Protein AF-A0A8X6WGR0-F1 (afdb_monomer_lite)

Radius of gyration: 25.61 Å; chains: 1; bounding box: 51×38×71 Å

Foldseek 3Di:
DVVVVVVVLVVLVVVLVVLVVVLVVLVVVLVVLVVVLVVQVPDPPRDVVVSVVSVVVSVVSVVVNVVSVVVNVVSDPPVVVVVVVVVVVVVVVVVVVVVVVVVVVD

Sequence (106 aa):
MVLQARSQIYSNELTLSKLKRKCGTLRGVVTKQITKLESDTLIPDIAVEDLEESFQLLTERGEELKLIDSQIESLIEIDGMEAEFDIVEEYREKIMRTRFKVLKLI

Secondary structure (DSSP, 8-state):
-HHHHHHHHHHHHHHHHHHHHHHHHHHHHHHHHHHHHHHHTTSTT--HHHHHHHHHHHHHHHHHHHHHHHHHHHH---HHHHHHHHHHHHHHHHHHHHHHHHHTT-

Organism: Trichonephila clavipes (NCBI:txid2585209)

Structure (mmCIF, N/CA/C/O backbone):
data_AF-A0A8X6WGR0-F1
#
_entry.id   AF-A0A8X6WGR0-F1
#
loop_
_atom_site.group_PDB
_atom_site.id
_atom_site.type_symbol
_atom_site.label_atom_id
_atom_site.label_alt_id
_atom_site.label_comp_id
_atom_site.label_asym_id
_atom_site.label_entity_id
_atom_site.label_seq_id
_atom_site.pdbx_PDB_ins_code
_atom_site.Cartn_x
_atom_site.Cartn_y
_atom_site.Cartn_z
_atom_site.occupancy
_atom_site.B_iso_or_equiv
_atom_site.auth_seq_id
_atom_site.auth_comp_id
_atom_site.auth_asym_id
_atom_site.auth_atom_id
_atom_site.pdbx_PDB_model_num
ATOM 1 N N . MET A 1 1 ? -10.070 -11.737 29.283 1.00 56.53 1 MET A N 1
ATOM 2 C CA . MET A 1 1 ? -10.576 -11.238 27.983 1.00 56.53 1 MET A CA 1
ATOM 3 C C . MET A 1 1 ? -10.107 -9.813 27.672 1.00 56.53 1 MET A C 1
ATOM 5 O O . MET A 1 1 ? -9.455 -9.641 26.656 1.00 56.53 1 MET A O 1
ATOM 9 N N . VAL A 1 2 ? -10.306 -8.812 28.544 1.00 57.78 2 VAL A N 1
ATOM 10 C CA . VAL A 1 2 ? -9.925 -7.397 28.270 1.00 57.78 2 VAL A CA 1
ATOM 11 C C . VAL A 1 2 ? -8.420 -7.168 28.010 1.00 57.78 2 VAL A C 1
ATOM 13 O O . VAL A 1 2 ? -8.058 -6.413 27.11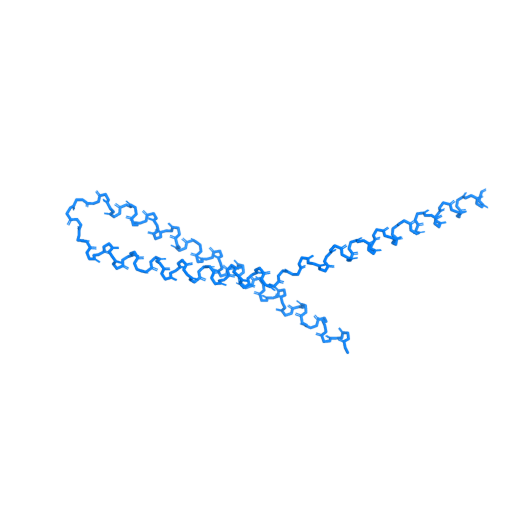2 1.00 57.78 2 VAL A O 1
ATOM 16 N N . LEU A 1 3 ? -7.522 -7.837 28.745 1.00 59.09 3 LEU A N 1
ATOM 17 C CA . LEU A 1 3 ? -6.066 -7.708 28.541 1.00 59.09 3 LEU A CA 1
ATOM 18 C C . LEU A 1 3 ? -5.596 -8.265 27.186 1.00 59.09 3 LEU A C 1
ATOM 20 O O . LEU A 1 3 ? -4.670 -7.733 26.583 1.00 59.09 3 LEU A O 1
ATOM 24 N N . GLN A 1 4 ? -6.263 -9.310 26.699 1.00 55.75 4 GLN A N 1
ATOM 25 C CA . GLN A 1 4 ? -5.929 -9.976 25.442 1.00 55.75 4 GLN A CA 1
ATOM 26 C C . GLN A 1 4 ? -6.336 -9.112 24.240 1.00 55.75 4 GLN A C 1
ATOM 28 O O . GLN A 1 4 ? -5.560 -8.974 23.301 1.00 55.75 4 GLN A O 1
ATOM 33 N N . ALA A 1 5 ? -7.484 -8.430 24.331 1.00 60.66 5 ALA A N 1
ATOM 34 C CA . ALA A 1 5 ? -7.920 -7.447 23.340 1.00 60.66 5 ALA A CA 1
ATOM 35 C C . ALA A 1 5 ? -6.966 -6.239 23.255 1.00 60.66 5 ALA A C 1
ATOM 37 O O . ALA A 1 5 ? -6.540 -5.868 22.167 1.00 60.66 5 ALA A O 1
ATOM 38 N N . ARG A 1 6 ? -6.536 -5.674 24.396 1.00 62.50 6 ARG A N 1
ATOM 39 C CA . ARG A 1 6 ? -5.557 -4.565 24.416 1.00 62.50 6 ARG A CA 1
ATOM 40 C C . ARG A 1 6 ? -4.197 -4.959 23.838 1.00 62.50 6 ARG A C 1
ATOM 42 O O . ARG A 1 6 ? -3.591 -4.177 23.113 1.00 62.50 6 ARG A O 1
ATOM 49 N N . SER A 1 7 ? -3.730 -6.172 24.138 1.00 67.12 7 SER A N 1
ATOM 50 C CA . SER A 1 7 ? -2.492 -6.706 23.563 1.00 67.12 7 SER A CA 1
ATOM 51 C C . SER A 1 7 ? -2.594 -6.879 22.044 1.00 67.12 7 SER A C 1
ATOM 53 O O . SER A 1 7 ? -1.625 -6.613 21.336 1.00 67.12 7 SER A O 1
ATOM 55 N N . GLN A 1 8 ? -3.758 -7.303 21.541 1.00 70.88 8 GLN A N 1
ATOM 56 C CA . GLN A 1 8 ? -3.999 -7.467 20.108 1.00 70.88 8 GLN A CA 1
ATOM 57 C C . GLN A 1 8 ? -4.045 -6.120 19.375 1.00 70.88 8 GLN A C 1
ATOM 59 O O . GLN A 1 8 ? -3.416 -5.988 18.331 1.00 70.88 8 GLN A O 1
ATOM 64 N N . ILE A 1 9 ? -4.711 -5.109 19.944 1.00 73.81 9 ILE A N 1
ATOM 65 C CA . ILE A 1 9 ? -4.773 -3.749 19.377 1.00 73.81 9 ILE A CA 1
ATOM 66 C C . ILE A 1 9 ? -3.365 -3.163 19.229 1.00 73.81 9 ILE A C 1
ATOM 68 O O . ILE A 1 9 ? -2.976 -2.758 18.137 1.00 73.81 9 ILE A O 1
ATOM 72 N N . TYR A 1 10 ? -2.554 -3.215 20.290 1.00 75.06 10 TYR A N 1
ATOM 73 C CA . TYR A 1 10 ? -1.174 -2.721 20.242 1.00 75.06 10 TYR A CA 1
ATOM 74 C C . TYR A 1 10 ? -0.317 -3.473 19.208 1.00 75.06 10 TYR A C 1
ATOM 76 O O . TYR A 1 10 ? 0.489 -2.882 18.485 1.00 75.06 10 TYR A O 1
ATOM 84 N N . SER A 1 11 ? -0.514 -4.790 19.097 1.00 77.12 11 SER A N 1
ATOM 85 C CA . SER A 1 11 ? 0.145 -5.612 18.079 1.00 77.12 11 SER A CA 1
ATOM 86 C C . SER A 1 11 ? -0.267 -5.214 16.654 1.00 77.12 11 SER A C 1
ATOM 88 O O . SER A 1 11 ? 0.584 -5.157 15.758 1.00 77.12 11 SER A O 1
ATOM 90 N N . ASN A 1 12 ? -1.546 -4.904 16.437 1.00 81.25 12 ASN A N 1
ATOM 91 C CA . ASN A 1 12 ? -2.074 -4.472 15.145 1.00 81.25 12 ASN A CA 1
ATOM 92 C C . ASN A 1 12 ? -1.553 -3.080 14.766 1.00 81.25 12 ASN A C 1
ATOM 94 O O . ASN A 1 12 ? -1.089 -2.902 13.643 1.00 81.25 12 ASN A O 1
ATOM 98 N N . GLU A 1 13 ? -1.518 -2.124 15.698 1.00 82.25 13 GLU A N 1
ATOM 99 C CA . GLU A 1 13 ? -0.947 -0.786 15.473 1.00 82.25 13 GLU A CA 1
ATOM 100 C C . GLU A 1 13 ? 0.540 -0.849 15.097 1.00 82.25 13 GLU A C 1
ATOM 102 O O . GLU A 1 13 ? 0.989 -0.209 14.136 1.00 82.25 13 GLU A O 1
ATOM 107 N N . LEU A 1 14 ? 1.315 -1.669 15.814 1.00 84.38 14 LEU A N 1
ATOM 108 C CA . LEU A 1 14 ? 2.728 -1.874 15.510 1.00 84.38 14 LEU A CA 1
ATOM 109 C C . LEU A 1 14 ? 2.907 -2.501 14.121 1.00 84.38 14 LEU A C 1
ATOM 111 O O . LEU A 1 14 ? 3.762 -2.056 13.351 1.00 84.38 14 LEU A O 1
ATOM 115 N N . THR A 1 15 ? 2.097 -3.503 13.783 1.00 88.00 15 THR A N 1
ATOM 116 C CA . THR A 1 15 ? 2.121 -4.165 12.470 1.00 88.00 15 THR A CA 1
ATOM 117 C C . THR A 1 15 ? 1.742 -3.197 11.350 1.00 88.00 15 THR A C 1
ATOM 119 O O . THR A 1 15 ? 2.480 -3.078 10.370 1.00 88.00 15 THR A O 1
ATOM 122 N N . LEU A 1 16 ? 0.677 -2.416 11.531 1.00 88.88 16 LEU A N 1
ATOM 123 C CA . LEU A 1 16 ? 0.223 -1.392 10.593 1.00 88.88 16 LEU A CA 1
ATOM 124 C C . LEU A 1 16 ? 1.304 -0.333 10.345 1.00 88.88 16 LEU A C 1
ATOM 126 O O . LEU A 1 16 ? 1.565 0.038 9.201 1.00 88.88 16 LEU A O 1
ATOM 130 N N . SER A 1 17 ? 1.988 0.125 11.399 1.00 90.19 17 SER A N 1
ATOM 131 C CA . SER A 1 17 ? 3.077 1.103 11.267 1.00 90.19 17 SER A CA 1
ATOM 132 C C . SER A 1 17 ? 4.252 0.566 10.437 1.00 90.19 17 SER A C 1
ATOM 134 O O . SER A 1 17 ? 4.815 1.288 9.607 1.00 90.19 17 SER A O 1
ATOM 136 N N . LYS A 1 18 ? 4.599 -0.718 10.610 1.00 93.12 18 LYS A N 1
ATOM 137 C CA . LYS A 1 18 ? 5.654 -1.394 9.843 1.00 93.12 18 LYS A CA 1
ATOM 138 C C . LYS A 1 18 ? 5.250 -1.565 8.382 1.00 93.12 18 LYS A C 1
ATOM 140 O O . LYS A 1 18 ? 6.046 -1.244 7.501 1.00 93.12 18 LYS A O 1
ATOM 145 N N . LEU A 1 19 ? 4.019 -2.008 8.129 1.00 92.31 19 LEU A N 1
ATOM 146 C CA . LEU A 1 19 ? 3.487 -2.175 6.777 1.00 92.31 19 LEU A CA 1
ATOM 147 C C . LEU A 1 19 ? 3.422 -0.843 6.028 1.00 92.31 19 LEU A C 1
ATOM 149 O O . LEU A 1 19 ? 3.898 -0.772 4.900 1.00 92.31 19 LEU A O 1
ATOM 153 N N . LYS A 1 20 ? 2.958 0.241 6.666 1.00 91.81 20 LYS A N 1
ATOM 154 C CA . LYS A 1 20 ? 2.949 1.589 6.066 1.00 91.81 20 LYS A CA 1
ATOM 155 C C . LYS A 1 20 ? 4.349 2.063 5.672 1.00 91.81 20 LYS A C 1
ATOM 157 O O . LYS A 1 20 ? 4.526 2.601 4.581 1.00 91.81 20 LYS A O 1
ATOM 162 N N . ARG A 1 21 ? 5.359 1.834 6.523 1.00 94.62 21 ARG A N 1
ATOM 163 C CA . ARG A 1 21 ? 6.761 2.144 6.185 1.00 94.62 21 ARG A CA 1
ATOM 164 C C . ARG A 1 21 ? 7.249 1.310 5.002 1.00 94.62 21 ARG A C 1
ATOM 166 O O . ARG A 1 21 ? 7.804 1.878 4.066 1.00 94.62 21 ARG A O 1
ATOM 173 N N . LYS A 1 22 ? 7.001 -0.007 5.019 1.00 93.81 22 LYS A N 1
ATOM 174 C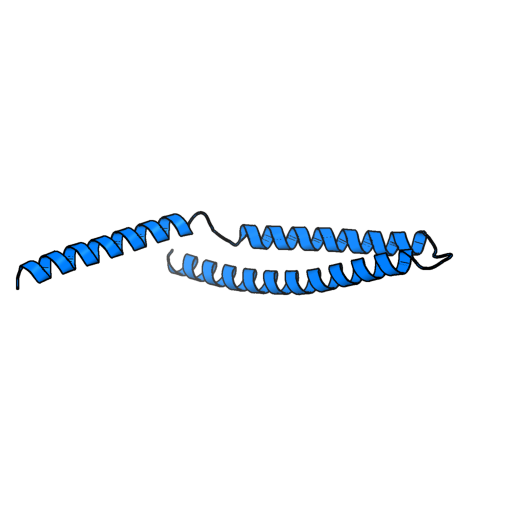 CA . LYS A 1 22 ? 7.375 -0.914 3.923 1.00 93.81 22 LYS A CA 1
ATOM 175 C C . LYS A 1 22 ? 6.716 -0.495 2.602 1.00 93.81 22 LYS A C 1
ATOM 177 O O . LYS A 1 22 ? 7.411 -0.386 1.599 1.00 93.81 22 LYS A O 1
ATOM 182 N N . CYS A 1 23 ? 5.417 -0.192 2.627 1.00 94.12 23 CYS A N 1
ATOM 183 C CA . CYS A 1 23 ? 4.654 0.322 1.489 1.00 94.12 23 CYS A CA 1
ATOM 184 C C . CYS A 1 23 ? 5.278 1.611 0.934 1.00 94.12 23 CYS A C 1
ATOM 186 O O . CYS A 1 23 ? 5.555 1.696 -0.258 1.00 94.12 23 CYS A O 1
ATOM 188 N N . GLY A 1 24 ? 5.590 2.585 1.797 1.00 94.31 24 GLY A N 1
ATOM 189 C CA . GLY A 1 24 ? 6.238 3.833 1.381 1.00 94.31 24 GLY A CA 1
ATOM 190 C C . GLY A 1 24 ? 7.594 3.612 0.703 1.00 94.31 24 GLY A C 1
ATOM 191 O O . GLY A 1 24 ? 7.862 4.196 -0.348 1.00 94.31 24 GLY A O 1
ATOM 192 N N . THR A 1 25 ? 8.437 2.735 1.258 1.00 95.06 25 THR A N 1
ATOM 193 C CA . THR A 1 25 ? 9.720 2.369 0.639 1.00 95.06 25 THR A CA 1
ATOM 194 C C . THR A 1 25 ? 9.520 1.689 -0.714 1.00 95.06 25 THR A C 1
ATOM 196 O O . THR A 1 25 ? 10.173 2.071 -1.684 1.00 95.06 25 THR A O 1
ATOM 199 N N . LEU A 1 26 ? 8.609 0.717 -0.795 1.00 94.06 26 LEU A N 1
ATOM 200 C CA . LEU A 1 26 ? 8.352 -0.037 -2.020 1.00 94.06 26 LEU A CA 1
ATOM 201 C C . LEU A 1 26 ? 7.762 0.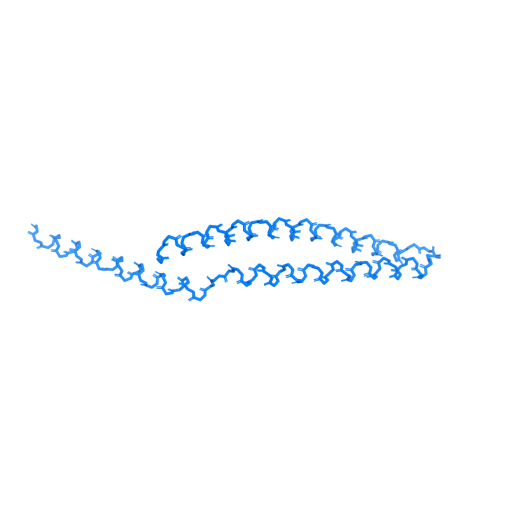848 -3.124 1.00 94.06 26 LEU A C 1
ATOM 203 O O . LEU A 1 26 ? 8.234 0.776 -4.254 1.00 94.06 26 LEU A O 1
ATOM 207 N N . ARG A 1 27 ? 6.830 1.757 -2.797 1.00 95.25 27 ARG A N 1
ATOM 208 C CA . ARG A 1 27 ? 6.333 2.781 -3.735 1.00 95.25 27 ARG A CA 1
ATOM 209 C C . ARG A 1 27 ? 7.473 3.605 -4.313 1.00 95.25 27 ARG A C 1
ATOM 211 O O . ARG A 1 27 ? 7.548 3.766 -5.523 1.00 95.25 27 ARG A O 1
ATOM 218 N N . GLY A 1 28 ? 8.400 4.064 -3.472 1.00 95.00 28 GLY A N 1
ATOM 219 C CA . GLY A 1 28 ? 9.569 4.814 -3.937 1.00 95.00 28 GLY A CA 1
ATOM 220 C C . GLY A 1 28 ? 10.467 4.018 -4.893 1.00 95.00 28 GLY A C 1
ATOM 221 O O . GLY A 1 28 ? 11.023 4.596 -5.826 1.00 95.00 28 GLY A O 1
ATOM 222 N N . VAL A 1 29 ? 10.608 2.706 -4.685 1.00 92.88 29 VAL A N 1
ATOM 223 C CA . VAL A 1 29 ? 11.349 1.815 -5.595 1.00 92.88 29 VAL A CA 1
ATOM 224 C C . VAL A 1 29 ? 10.602 1.643 -6.917 1.00 92.88 29 VAL A C 1
ATOM 226 O O . VAL A 1 29 ? 11.196 1.872 -7.967 1.00 92.88 29 VAL A O 1
ATOM 229 N N . VAL A 1 30 ? 9.306 1.324 -6.863 1.00 94.62 30 VAL A N 1
ATOM 230 C CA . VAL A 1 30 ? 8.442 1.146 -8.041 1.00 94.62 30 VAL A CA 1
ATOM 231 C C . VAL A 1 30 ? 8.424 2.410 -8.899 1.00 94.62 30 VAL A C 1
ATOM 233 O O . VAL A 1 30 ? 8.664 2.333 -10.098 1.00 94.62 30 VAL A O 1
ATOM 236 N N . THR A 1 31 ? 8.243 3.593 -8.302 1.00 95.31 31 THR A N 1
ATOM 237 C CA . THR A 1 31 ? 8.268 4.867 -9.039 1.00 95.31 31 THR A CA 1
ATOM 238 C C . THR A 1 31 ? 9.599 5.082 -9.756 1.00 95.31 31 THR A C 1
ATOM 240 O O . THR A 1 31 ? 9.607 5.446 -10.927 1.00 95.31 31 THR A O 1
ATOM 243 N N . LYS A 1 32 ? 10.732 4.815 -9.092 1.00 93.94 32 LYS A N 1
ATOM 244 C CA . LYS A 1 32 ? 12.054 4.934 -9.728 1.00 93.94 32 LYS A CA 1
ATOM 245 C C . LYS A 1 32 ? 12.228 3.954 -10.886 1.00 93.94 32 LYS A C 1
ATOM 247 O O . LYS A 1 32 ? 12.826 4.323 -11.890 1.00 93.94 32 LYS A O 1
ATOM 252 N N . GLN A 1 33 ? 11.735 2.726 -10.739 1.00 93.25 33 GLN A N 1
ATOM 253 C CA . GLN A 1 33 ? 11.791 1.714 -11.793 1.00 93.25 33 GLN A CA 1
ATOM 254 C C . GLN A 1 33 ? 10.932 2.107 -12.995 1.00 93.25 33 GLN A C 1
ATOM 256 O O . GLN A 1 33 ? 11.421 2.007 -14.112 1.00 93.25 33 GLN A O 1
ATOM 261 N N . ILE A 1 34 ? 9.722 2.633 -12.771 1.00 95.12 34 ILE A N 1
ATOM 262 C CA . ILE A 1 34 ? 8.860 3.166 -13.838 1.00 95.12 34 ILE A CA 1
ATOM 263 C C . ILE A 1 34 ? 9.586 4.275 -14.596 1.00 95.12 34 ILE A C 1
ATOM 265 O O . ILE A 1 34 ? 9.770 4.160 -15.800 1.00 95.12 34 ILE A O 1
ATOM 269 N N . THR A 1 35 ? 10.083 5.299 -13.895 1.00 94.62 35 THR A N 1
ATOM 270 C CA . THR A 1 35 ? 10.787 6.420 -14.540 1.00 94.62 35 THR A CA 1
ATOM 271 C C . THR A 1 35 ? 12.029 5.965 -15.304 1.00 94.62 35 THR A C 1
ATOM 273 O O . THR A 1 35 ? 12.343 6.503 -16.367 1.00 94.62 35 THR A O 1
ATOM 276 N N . LYS A 1 36 ? 12.751 4.969 -14.775 1.00 92.00 36 LYS A N 1
ATOM 277 C CA . LYS A 1 36 ? 13.891 4.381 -15.477 1.00 92.00 36 LYS A CA 1
ATOM 278 C C . LYS A 1 36 ? 13.436 3.677 -16.755 1.00 92.00 36 LYS A C 1
ATOM 280 O O . LYS A 1 36 ? 13.987 3.969 -17.803 1.00 92.00 36 LYS A O 1
ATOM 285 N N . LEU A 1 37 ? 12.419 2.823 -16.681 1.00 93.19 37 LEU A N 1
ATOM 286 C CA . LEU A 1 37 ? 11.909 2.065 -17.824 1.00 93.19 37 LEU A CA 1
ATOM 287 C C . LEU A 1 37 ? 11.353 3.002 -18.909 1.00 93.19 37 LEU A C 1
ATOM 289 O O . LEU A 1 37 ? 11.672 2.841 -20.081 1.00 93.19 37 LEU A O 1
ATOM 293 N N . GLU A 1 38 ? 10.631 4.056 -18.519 1.00 93.69 38 GLU A N 1
ATOM 294 C CA . GLU A 1 38 ? 10.204 5.135 -19.422 1.00 93.69 38 GLU A CA 1
ATOM 295 C C . GLU A 1 38 ? 11.398 5.807 -20.117 1.00 93.69 38 GLU A C 1
ATOM 297 O O . GLU A 1 38 ? 11.346 6.069 -21.315 1.00 93.69 38 GLU A O 1
ATOM 302 N N . SER A 1 39 ? 12.497 6.047 -19.398 1.00 93.69 39 SER A N 1
ATOM 303 C CA . SER A 1 39 ? 13.714 6.628 -19.980 1.00 93.69 39 SER A CA 1
ATOM 304 C C . SER A 1 39 ? 14.436 5.648 -20.908 1.00 93.69 39 SER A C 1
ATOM 306 O O . SER A 1 39 ? 14.874 6.039 -21.987 1.00 93.69 39 SER A O 1
ATOM 308 N N . ASP A 1 40 ? 14.530 4.379 -20.508 1.00 92.12 40 ASP A N 1
ATOM 309 C CA . ASP A 1 40 ? 15.191 3.311 -21.259 1.00 92.12 40 ASP A CA 1
ATOM 310 C C . ASP A 1 40 ? 14.484 3.083 -22.608 1.00 92.12 40 ASP A C 1
ATOM 312 O O . ASP A 1 40 ? 15.147 2.909 -23.627 1.00 92.12 40 ASP A O 1
ATOM 316 N N . THR A 1 41 ? 13.150 3.212 -22.666 1.00 91.69 41 THR A N 1
ATOM 317 C CA . THR A 1 41 ? 12.383 3.108 -23.929 1.00 91.69 41 THR A CA 1
ATOM 318 C C . THR A 1 41 ? 12.686 4.206 -24.954 1.00 91.69 41 THR A C 1
ATOM 320 O O . THR A 1 41 ? 12.328 4.070 -26.123 1.00 91.69 41 THR A O 1
ATOM 323 N N . LEU A 1 42 ? 13.348 5.292 -24.544 1.00 93.69 42 LEU A N 1
ATOM 324 C CA . LEU A 1 42 ? 13.775 6.372 -25.438 1.00 93.69 42 LEU A CA 1
ATOM 325 C C . LEU A 1 42 ? 15.189 6.153 -25.997 1.00 93.69 42 LEU A C 1
ATOM 327 O O . LEU A 1 42 ? 15.619 6.919 -26.862 1.00 93.69 42 LEU A O 1
ATOM 331 N N . ILE A 1 43 ? 15.925 5.150 -25.504 1.00 93.81 43 ILE A N 1
ATOM 332 C CA . ILE A 1 43 ? 17.288 4.846 -25.946 1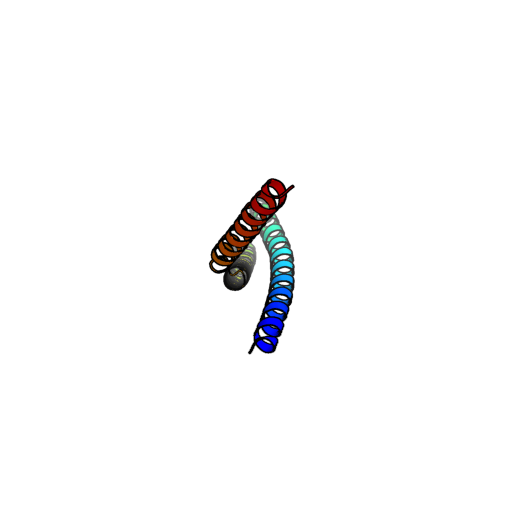.00 93.81 43 ILE A CA 1
ATOM 333 C C . ILE A 1 43 ? 17.224 4.150 -27.317 1.00 93.81 43 ILE A C 1
ATOM 335 O O . ILE A 1 43 ? 16.599 3.095 -27.438 1.00 93.81 43 ILE A O 1
ATOM 339 N N . PRO A 1 44 ? 17.873 4.702 -28.360 1.00 92.25 44 PRO A N 1
ATOM 340 C CA . PRO A 1 44 ? 17.961 4.038 -29.656 1.00 92.25 44 PRO A CA 1
ATOM 341 C C . PRO A 1 44 ? 18.681 2.691 -29.544 1.00 92.25 44 PRO A C 1
ATOM 343 O O . PRO A 1 44 ? 19.659 2.575 -28.808 1.00 92.25 44 PRO A O 1
ATOM 346 N N . ASP A 1 45 ? 18.216 1.702 -30.306 1.00 93.06 45 ASP A N 1
ATOM 347 C CA . ASP A 1 45 ? 18.817 0.363 -30.401 1.00 93.06 45 ASP A CA 1
ATOM 348 C C . ASP A 1 45 ? 18.901 -0.415 -29.070 1.00 93.06 45 ASP A C 1
ATOM 350 O O . ASP A 1 45 ? 19.690 -1.354 -28.948 1.00 93.06 45 ASP A O 1
ATOM 354 N N . ILE A 1 46 ? 18.086 -0.057 -28.068 1.00 91.69 46 ILE A N 1
ATOM 355 C CA . ILE A 1 46 ? 17.978 -0.833 -26.828 1.00 91.69 46 ILE A CA 1
ATOM 356 C C . ILE A 1 46 ? 17.469 -2.253 -27.112 1.00 91.69 46 ILE A C 1
ATOM 358 O O . ILE A 1 46 ? 16.551 -2.454 -27.913 1.00 91.69 46 ILE A O 1
ATOM 362 N N . ALA A 1 47 ? 18.067 -3.244 -26.448 1.00 92.00 47 ALA A N 1
ATOM 363 C CA . ALA A 1 47 ? 17.632 -4.628 -26.557 1.00 92.00 47 ALA A CA 1
ATOM 364 C C . ALA A 1 47 ? 16.261 -4.803 -25.890 1.00 92.00 47 ALA A C 1
ATOM 366 O O . ALA A 1 47 ? 16.030 -4.355 -24.765 1.00 92.00 47 ALA A O 1
ATOM 367 N N . VAL A 1 48 ? 15.343 -5.473 -26.585 1.00 90.62 48 VAL A N 1
ATOM 368 C CA . VAL A 1 48 ? 13.991 -5.736 -26.069 1.00 90.62 48 VAL A CA 1
ATOM 369 C C . VAL A 1 48 ? 14.059 -6.638 -24.838 1.00 90.62 48 VAL A C 1
ATOM 371 O O . VAL A 1 48 ? 13.280 -6.467 -23.906 1.00 90.62 48 VAL A O 1
ATOM 374 N N . GLU A 1 49 ? 15.029 -7.550 -24.799 1.00 91.19 49 GLU A N 1
ATOM 375 C CA . GLU A 1 49 ? 15.272 -8.460 -23.682 1.00 91.19 49 GLU A CA 1
ATOM 376 C C . GLU A 1 49 ? 15.607 -7.706 -22.383 1.00 91.19 49 GLU A C 1
ATOM 378 O O . GLU A 1 49 ? 15.094 -8.063 -21.322 1.00 91.19 49 GLU A O 1
ATOM 383 N N . ASP A 1 50 ? 16.393 -6.626 -22.473 1.00 86.56 50 ASP A N 1
ATOM 384 C CA . ASP A 1 50 ? 16.755 -5.789 -21.320 1.00 86.56 50 ASP A CA 1
ATOM 385 C C . ASP A 1 50 ? 15.530 -5.034 -20.768 1.00 86.56 50 ASP A C 1
ATOM 387 O O . ASP A 1 50 ? 15.376 -4.857 -19.553 1.00 86.56 50 ASP A O 1
ATOM 391 N N . LEU A 1 51 ? 14.626 -4.603 -21.656 1.00 90.94 51 LEU A N 1
ATOM 392 C CA . LEU A 1 51 ? 13.360 -3.975 -21.272 1.00 90.94 51 LEU A CA 1
ATOM 393 C C . LEU A 1 51 ? 12.396 -4.982 -20.637 1.00 90.94 51 LEU A C 1
ATOM 395 O O . LEU A 1 51 ? 11.751 -4.651 -19.641 1.00 90.94 51 LEU A O 1
ATOM 399 N N . GLU A 1 52 ? 12.323 -6.203 -21.170 1.00 92.00 52 GLU A N 1
ATOM 400 C CA . GLU A 1 52 ? 11.441 -7.260 -20.668 1.00 92.00 52 GLU A CA 1
ATOM 401 C C . GLU A 1 52 ? 11.851 -7.720 -19.262 1.00 92.00 52 GLU A C 1
ATOM 403 O O . GLU A 1 52 ? 10.999 -7.848 -18.383 1.00 92.00 52 GLU A O 1
ATOM 408 N N . GLU A 1 53 ? 13.154 -7.887 -18.994 1.00 90.19 53 GLU A N 1
ATOM 409 C CA . GLU A 1 53 ? 13.647 -8.214 -17.647 1.00 90.19 53 GLU A CA 1
ATOM 410 C C . GLU A 1 53 ? 13.288 -7.107 -16.639 1.00 90.19 53 GLU A C 1
ATOM 412 O O . GLU A 1 53 ? 12.794 -7.373 -15.5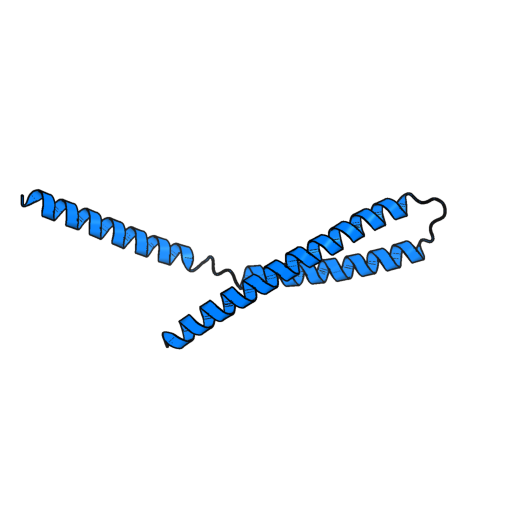36 1.00 90.19 53 GLU A O 1
ATOM 417 N N . SER A 1 54 ? 13.475 -5.844 -17.036 1.00 89.56 54 SER A N 1
ATOM 418 C CA . SER A 1 54 ? 13.118 -4.680 -16.218 1.00 89.56 54 SER A CA 1
ATOM 419 C C . SER A 1 54 ? 11.605 -4.605 -15.958 1.00 89.56 54 SER A C 1
ATOM 421 O O . SER A 1 54 ? 11.171 -4.303 -14.839 1.00 89.56 54 SER A O 1
ATOM 423 N N . PHE A 1 55 ? 10.791 -4.937 -16.964 1.00 92.69 55 PHE A N 1
ATOM 424 C CA . PHE A 1 55 ? 9.332 -4.950 -16.874 1.00 92.69 55 PHE A CA 1
ATOM 425 C C . PHE A 1 55 ? 8.806 -6.094 -15.997 1.00 92.69 55 PHE A C 1
ATOM 427 O O . PHE A 1 55 ? 7.905 -5.888 -15.175 1.00 92.69 55 PHE A O 1
ATOM 434 N N . GLN A 1 56 ? 9.402 -7.282 -16.101 1.00 93.62 56 GLN A N 1
ATOM 435 C CA . GLN A 1 56 ? 9.091 -8.423 -15.244 1.00 93.62 56 GLN A CA 1
ATOM 436 C C . GLN A 1 56 ? 9.368 -8.087 -13.773 1.00 93.62 56 GLN A C 1
ATOM 438 O O . GLN A 1 56 ? 8.503 -8.276 -12.912 1.00 93.62 56 GLN A O 1
ATOM 443 N N . LEU A 1 57 ? 10.530 -7.491 -13.484 1.00 91.06 57 LEU A N 1
ATOM 444 C CA . LEU A 1 57 ? 10.869 -7.051 -12.131 1.00 91.06 57 LEU A CA 1
ATOM 445 C C . LEU A 1 57 ? 9.890 -5.987 -11.610 1.00 91.06 57 LEU A C 1
ATOM 447 O O . LEU A 1 57 ? 9.495 -6.026 -10.443 1.00 91.06 57 LEU A O 1
ATOM 451 N N . LEU A 1 58 ? 9.487 -5.034 -12.456 1.00 94.00 58 LEU A N 1
ATOM 452 C CA . LEU A 1 58 ? 8.490 -4.025 -12.096 1.00 94.00 58 LEU A CA 1
ATOM 453 C C . LEU A 1 58 ? 7.135 -4.667 -11.757 1.00 94.00 58 LEU A C 1
ATOM 455 O O . LEU A 1 58 ? 6.501 -4.280 -10.774 1.00 94.00 58 LEU A O 1
ATOM 459 N N . THR A 1 59 ? 6.722 -5.670 -12.530 1.00 94.12 59 THR A N 1
ATOM 460 C CA . THR A 1 59 ? 5.471 -6.409 -12.316 1.00 94.12 59 THR A CA 1
ATOM 461 C C . THR A 1 59 ? 5.471 -7.126 -10.966 1.00 94.12 59 THR A C 1
ATOM 463 O O . THR A 1 59 ? 4.533 -6.974 -10.183 1.00 94.12 59 THR A O 1
ATOM 466 N N . GLU A 1 60 ? 6.556 -7.827 -10.629 1.00 94.44 60 GLU A N 1
ATOM 467 C CA . GLU A 1 60 ? 6.711 -8.501 -9.331 1.00 94.44 60 GLU A CA 1
ATOM 468 C C . GLU A 1 60 ? 6.639 -7.519 -8.153 1.00 94.44 60 GLU A C 1
ATOM 470 O O . GLU A 1 60 ? 5.992 -7.784 -7.136 1.00 94.44 60 GLU A O 1
ATOM 475 N N . ARG A 1 61 ? 7.269 -6.347 -8.296 1.00 90.94 61 ARG A N 1
ATOM 476 C CA . ARG A 1 61 ? 7.220 -5.281 -7.284 1.00 90.94 61 ARG A CA 1
ATOM 477 C C . ARG A 1 61 ? 5.834 -4.655 -7.163 1.00 90.94 61 ARG A C 1
ATOM 479 O O . ARG A 1 61 ? 5.437 -4.287 -6.056 1.00 90.94 61 ARG A O 1
ATOM 486 N N . GLY A 1 62 ? 5.100 -4.555 -8.269 1.00 93.31 62 GLY A N 1
ATOM 487 C CA . GLY A 1 62 ? 3.704 -4.123 -8.291 1.00 93.31 62 GLY A CA 1
ATOM 488 C C . GLY A 1 62 ? 2.788 -5.073 -7.516 1.00 93.31 62 GLY A C 1
ATOM 489 O O . GLY A 1 62 ? 2.000 -4.622 -6.684 1.00 93.31 62 GLY A O 1
ATOM 490 N N . GLU A 1 63 ? 2.941 -6.383 -7.710 1.00 95.62 63 GLU A N 1
ATOM 491 C CA . GLU A 1 63 ? 2.188 -7.394 -6.955 1.00 95.62 63 GLU A CA 1
ATOM 492 C C . GLU A 1 63 ? 2.559 -7.399 -5.461 1.00 95.62 63 GLU A C 1
ATOM 494 O O . GLU A 1 63 ? 1.675 -7.470 -4.602 1.00 95.62 63 GLU A O 1
ATOM 499 N N . GLU A 1 64 ? 3.845 -7.230 -5.116 1.00 94.69 64 GLU A N 1
ATOM 500 C CA . GLU A 1 64 ? 4.266 -7.061 -3.714 1.00 94.69 64 GLU A CA 1
ATOM 501 C C . GLU A 1 64 ? 3.591 -5.836 -3.071 1.00 94.69 64 GLU A C 1
ATOM 503 O O . GLU A 1 64 ? 3.151 -5.894 -1.918 1.00 94.69 64 GLU A O 1
ATOM 508 N N . LEU A 1 65 ? 3.479 -4.730 -3.813 1.00 94.19 65 LEU A N 1
ATOM 509 C CA . LEU A 1 65 ? 2.844 -3.508 -3.326 1.00 94.19 65 LEU A CA 1
ATOM 510 C C . LEU A 1 65 ? 1.347 -3.706 -3.084 1.00 94.19 65 LEU A C 1
ATOM 512 O O . LEU A 1 65 ? 0.852 -3.338 -2.019 1.00 94.19 65 LEU A O 1
ATOM 516 N N . LYS A 1 66 ? 0.655 -4.346 -4.029 1.00 92.88 66 LYS A N 1
ATOM 517 C CA . LYS A 1 66 ? -0.767 -4.684 -3.911 1.00 92.88 66 LYS A CA 1
ATOM 518 C C . LYS A 1 66 ? -1.044 -5.556 -2.687 1.00 92.88 66 LYS A C 1
ATOM 520 O O . LYS A 1 66 ? -1.981 -5.284 -1.942 1.00 92.88 66 LYS A O 1
ATOM 525 N N . LEU A 1 67 ? -0.198 -6.556 -2.435 1.00 95.00 67 LEU A N 1
ATOM 526 C CA . LEU A 1 67 ? -0.315 -7.411 -1.254 1.00 95.00 67 LEU A CA 1
ATOM 527 C C . LEU A 1 67 ? -0.188 -6.609 0.049 1.00 95.00 67 LEU A C 1
ATOM 529 O O . LEU A 1 67 ? -0.970 -6.815 0.977 1.00 95.00 67 LEU A O 1
ATOM 533 N N . ILE A 1 68 ? 0.789 -5.700 0.130 1.00 92.62 68 ILE A N 1
ATOM 534 C CA . ILE A 1 68 ? 0.980 -4.855 1.318 1.00 92.62 68 ILE A CA 1
ATOM 535 C C . ILE A 1 68 ? -0.214 -3.916 1.512 1.00 92.62 68 ILE A C 1
ATOM 537 O O . ILE A 1 68 ? -0.657 -3.739 2.647 1.00 92.62 68 ILE A O 1
ATOM 541 N N . ASP A 1 69 ? -0.741 -3.332 0.436 1.00 89.31 69 ASP A N 1
ATOM 542 C CA . ASP A 1 69 ? -1.905 -2.448 0.510 1.00 89.31 69 ASP A CA 1
ATOM 543 C C . ASP A 1 69 ? -3.145 -3.207 1.023 1.00 89.31 69 ASP A C 1
ATOM 545 O O . ASP A 1 69 ? -3.772 -2.754 1.980 1.00 89.31 69 ASP A O 1
ATOM 549 N N . SER A 1 70 ? -3.411 -4.427 0.540 1.00 90.19 70 SER A N 1
ATOM 550 C CA . SER A 1 70 ? -4.492 -5.271 1.081 1.00 90.19 70 SER A CA 1
ATOM 551 C C . SER A 1 70 ? -4.280 -5.669 2.550 1.00 90.19 70 SER A C 1
ATOM 553 O O . SER A 1 70 ? -5.233 -5.727 3.327 1.00 90.19 70 SER A O 1
ATOM 555 N N . GLN A 1 71 ? -3.035 -5.920 2.973 1.00 90.56 71 GLN A N 1
ATOM 556 C CA . GLN A 1 71 ? -2.725 -6.184 4.385 1.00 90.56 71 GLN A CA 1
ATOM 557 C C . GLN A 1 71 ? -2.999 -4.959 5.265 1.00 90.56 71 GLN A C 1
ATOM 559 O O . GLN A 1 71 ? -3.518 -5.105 6.370 1.00 90.56 71 GLN A O 1
ATOM 564 N N . ILE A 1 72 ? -2.673 -3.757 4.783 1.00 89.56 72 ILE A N 1
ATOM 565 C CA . ILE A 1 72 ? -2.975 -2.500 5.476 1.00 89.56 72 ILE A CA 1
ATOM 566 C C . ILE A 1 72 ? -4.488 -2.324 5.612 1.00 89.56 72 ILE A C 1
ATOM 568 O O . ILE A 1 72 ? -4.949 -2.062 6.720 1.00 89.56 72 ILE A O 1
ATOM 572 N N . GLU A 1 73 ? -5.244 -2.502 4.528 1.00 85.88 73 GLU A N 1
ATOM 573 C CA . GLU A 1 73 ? -6.710 -2.402 4.529 1.00 85.88 73 GLU A CA 1
ATOM 574 C C . GLU A 1 73 ? -7.340 -3.371 5.535 1.00 85.88 73 GLU A C 1
ATOM 576 O O . GLU A 1 73 ? -8.156 -2.956 6.350 1.00 85.88 73 GLU A O 1
ATOM 581 N N . SER A 1 74 ? -6.883 -4.629 5.569 1.00 84.50 74 SER A N 1
ATOM 582 C CA . SER A 1 74 ? -7.407 -5.645 6.498 1.00 84.50 74 SER A CA 1
ATOM 583 C C . SER A 1 74 ? -7.164 -5.349 7.985 1.00 84.50 74 SER A C 1
ATOM 585 O O . SER A 1 74 ? -7.810 -5.939 8.846 1.00 84.50 74 SER A O 1
ATOM 587 N N . LEU A 1 75 ? -6.210 -4.465 8.297 1.00 83.00 75 LEU A N 1
ATOM 588 C CA . LEU A 1 75 ? -5.863 -4.079 9.668 1.00 83.00 75 LEU A CA 1
ATOM 589 C C . LEU A 1 75 ? -6.561 -2.794 10.120 1.00 83.00 75 LEU A C 1
ATOM 591 O O . LEU A 1 75 ? -6.454 -2.430 11.292 1.00 83.00 75 LEU A O 1
ATOM 595 N N . ILE A 1 76 ? -7.229 -2.088 9.208 1.00 78.19 76 ILE A N 1
ATOM 596 C CA . ILE A 1 76 ? -8.009 -0.896 9.524 1.00 78.19 76 ILE A CA 1
ATOM 597 C C . ILE A 1 76 ? -9.458 -1.353 9.725 1.00 78.19 76 ILE A C 1
ATOM 599 O O . ILE A 1 76 ? -10.201 -1.537 8.767 1.00 78.19 76 ILE A O 1
ATOM 603 N N . GLU A 1 77 ? -9.868 -1.544 10.981 1.00 69.12 77 GLU A N 1
ATOM 604 C CA . GLU A 1 77 ? -11.279 -1.758 11.326 1.00 69.12 77 GLU A CA 1
ATOM 605 C C . GLU A 1 77 ? -12.042 -0.434 11.189 1.00 69.12 77 GLU A C 1
ATOM 607 O O . GLU A 1 77 ? -12.022 0.405 12.088 1.00 69.12 77 GLU A O 1
ATOM 612 N N . ILE A 1 78 ? -12.702 -0.238 10.047 1.00 62.72 78 ILE A N 1
ATOM 613 C CA . ILE A 1 78 ? -13.585 0.916 9.822 1.00 62.72 78 ILE A CA 1
ATOM 614 C C . ILE A 1 78 ? -14.958 0.665 10.466 1.00 62.72 78 ILE A C 1
ATOM 616 O O . ILE A 1 78 ? -15.501 1.552 11.123 1.00 62.72 78 ILE A O 1
ATOM 620 N N . ASP A 1 79 ? -15.467 -0.565 10.375 1.00 61.47 79 ASP A N 1
ATOM 621 C CA . ASP A 1 79 ? -16.843 -0.917 10.759 1.00 61.47 79 ASP A CA 1
ATOM 622 C C . ASP A 1 79 ? -17.132 -0.774 12.270 1.00 61.47 79 ASP A C 1
ATOM 624 O O . ASP A 1 79 ? -18.279 -0.604 12.677 1.00 61.47 79 ASP A O 1
ATOM 628 N N . GLY A 1 80 ? -16.102 -0.812 13.124 1.00 61.72 80 GLY A N 1
ATOM 629 C CA . GLY A 1 80 ? -16.241 -0.623 14.576 1.00 61.72 80 GLY A CA 1
ATOM 630 C C . GLY A 1 80 ? -16.177 0.838 15.038 1.00 61.72 80 GLY A C 1
ATOM 631 O O . GLY A 1 80 ? -16.666 1.159 16.123 1.00 61.72 80 GLY A O 1
ATOM 632 N N . MET A 1 81 ? -15.599 1.733 14.228 1.00 67.62 81 MET A N 1
ATOM 633 C CA . MET A 1 81 ? -15.400 3.138 14.609 1.00 67.62 81 MET A CA 1
ATOM 634 C C . MET A 1 81 ? -16.703 3.938 14.597 1.00 67.62 81 MET A C 1
ATOM 636 O O . MET A 1 81 ? -16.878 4.813 15.442 1.00 67.62 81 MET A O 1
ATOM 640 N N . GLU A 1 82 ? -17.624 3.638 13.679 1.00 72.94 82 GLU A N 1
ATOM 641 C CA . GLU A 1 82 ? -18.933 4.305 13.612 1.00 72.94 82 GLU A CA 1
ATOM 642 C C . GLU A 1 82 ? -19.781 4.009 14.856 1.00 72.94 82 GLU A C 1
ATOM 644 O O . GLU A 1 82 ? -20.294 4.928 15.489 1.00 72.94 82 GLU A O 1
ATOM 649 N N . ALA A 1 83 ? -19.835 2.747 15.291 1.00 77.25 83 ALA A N 1
ATOM 650 C CA . ALA A 1 83 ? -20.563 2.366 16.499 1.00 77.25 83 ALA A CA 1
ATOM 651 C C . ALA A 1 83 ? -19.959 2.984 17.775 1.00 77.25 83 ALA A C 1
ATOM 653 O O . ALA A 1 83 ? -20.697 3.417 18.662 1.00 77.25 83 ALA A O 1
ATOM 654 N N . GLU A 1 84 ? -18.626 3.058 17.887 1.00 77.75 84 GLU A N 1
ATOM 655 C CA . GLU A 1 84 ? -17.993 3.783 18.997 1.00 77.75 84 GLU A CA 1
ATOM 656 C C . GLU A 1 84 ? -18.297 5.286 18.952 1.00 77.75 84 GLU A C 1
ATOM 658 O O . GLU A 1 84 ? -18.555 5.886 19.999 1.00 77.75 84 GLU A O 1
ATOM 663 N N . PHE A 1 85 ? -18.306 5.893 17.763 1.00 79.12 85 PHE A N 1
ATOM 664 C CA . PHE A 1 85 ? -18.643 7.304 17.588 1.00 79.12 85 PHE A CA 1
ATOM 665 C C . PHE A 1 85 ? -20.078 7.602 18.039 1.00 79.12 85 PHE A C 1
ATOM 667 O O . PHE A 1 85 ? -20.294 8.535 18.818 1.00 79.12 85 PHE A O 1
ATOM 674 N N . ASP A 1 86 ? -21.036 6.762 17.646 1.00 85.75 86 ASP A N 1
ATOM 675 C CA . ASP A 1 86 ? -22.437 6.876 18.057 1.00 85.75 86 ASP A CA 1
ATOM 676 C C . ASP A 1 86 ? -22.599 6.779 19.581 1.00 85.75 86 ASP A C 1
ATOM 678 O O . ASP A 1 86 ? -23.311 7.579 20.195 1.00 85.75 86 ASP A O 1
ATOM 682 N N . ILE A 1 87 ? -21.888 5.844 20.222 1.00 90.31 87 ILE A N 1
ATOM 683 C CA . ILE A 1 87 ? -21.894 5.696 21.685 1.00 90.31 87 ILE A CA 1
ATOM 684 C C . ILE A 1 87 ? -21.327 6.954 22.362 1.00 90.31 87 ILE A C 1
ATOM 686 O O . ILE A 1 87 ? -21.881 7.437 23.357 1.00 90.31 87 ILE A O 1
ATOM 690 N N . VAL A 1 88 ? -20.225 7.506 21.845 1.00 91.94 88 VAL A N 1
ATOM 691 C CA . VAL A 1 88 ? -19.607 8.729 22.382 1.00 91.94 88 VAL A CA 1
ATOM 692 C C . VAL A 1 88 ? -20.551 9.925 22.256 1.00 91.94 88 VAL A C 1
ATOM 694 O O . VAL A 1 88 ? -20.707 10.682 23.223 1.00 91.94 88 VAL A O 1
ATOM 697 N N . GLU A 1 89 ? -21.226 10.077 21.117 1.00 94.06 89 GLU A N 1
ATOM 698 C CA . GLU A 1 89 ? -22.228 11.125 20.916 1.00 94.06 89 GLU A CA 1
ATOM 699 C C . GLU A 1 89 ? -23.427 10.957 21.859 1.00 94.06 89 GLU A C 1
ATOM 701 O O . GLU A 1 89 ? -23.847 11.928 22.499 1.00 94.06 89 GLU A O 1
ATOM 706 N N . GLU A 1 90 ? -23.912 9.730 22.075 1.00 95.88 90 GLU A N 1
ATOM 707 C CA . GLU A 1 90 ? -24.985 9.457 23.040 1.00 95.88 90 GLU A CA 1
ATOM 708 C C . GLU A 1 90 ? -24.596 9.897 24.466 1.00 95.88 90 GLU A C 1
ATOM 710 O O . GLU A 1 90 ? -25.377 10.553 25.177 1.00 95.88 90 GLU A O 1
ATOM 715 N N . TYR A 1 91 ? -23.374 9.571 24.904 1.00 95.69 91 TYR A N 1
ATOM 716 C CA . TYR A 1 91 ? -22.862 10.011 26.204 1.00 95.69 91 TYR A CA 1
ATOM 717 C C . TYR A 1 91 ? -22.719 11.532 26.278 1.00 95.69 91 TYR A C 1
ATOM 719 O O . TYR A 1 91 ? -23.111 12.132 27.288 1.00 95.69 91 TYR A O 1
ATOM 727 N N . ARG A 1 92 ? -22.220 12.171 25.215 1.00 95.69 92 ARG A N 1
ATOM 728 C CA . ARG A 1 92 ? -22.095 13.632 25.126 1.00 95.69 92 ARG A CA 1
ATOM 729 C C . ARG A 1 92 ? -23.449 14.310 25.313 1.00 95.69 92 ARG A C 1
ATOM 731 O O . ARG A 1 92 ? -23.575 15.233 26.126 1.00 95.69 92 ARG A O 1
ATOM 738 N N . GLU A 1 93 ? -24.486 13.810 24.648 1.00 96.25 93 GLU A N 1
ATOM 739 C CA . GLU A 1 93 ? -25.839 14.331 24.811 1.00 96.25 93 GLU A CA 1
ATOM 740 C C . GLU A 1 93 ? -26.396 14.109 26.225 1.00 96.25 93 GLU A C 1
ATOM 742 O O . GLU A 1 93 ? -27.009 15.014 26.801 1.00 96.25 93 GLU A O 1
ATOM 747 N N . LYS A 1 94 ? -26.188 12.926 26.824 1.00 97.12 94 LYS A N 1
ATOM 748 C CA . LYS A 1 94 ? -26.613 12.644 28.211 1.00 97.12 94 LYS A CA 1
ATOM 749 C C . LYS A 1 94 ? -25.963 13.607 29.202 1.00 97.12 94 LYS A C 1
ATOM 751 O O . LYS A 1 94 ? -26.648 14.107 30.102 1.00 97.12 94 LYS A O 1
ATOM 756 N N . ILE A 1 95 ? -24.678 13.908 29.022 1.00 96.88 95 ILE A N 1
ATOM 757 C CA . ILE A 1 95 ? -23.948 14.881 29.843 1.00 96.88 95 ILE A CA 1
ATOM 758 C C . ILE A 1 95 ? -24.564 16.273 29.687 1.00 96.88 95 ILE A C 1
ATOM 760 O O . ILE A 1 95 ? -24.884 16.909 30.694 1.00 96.88 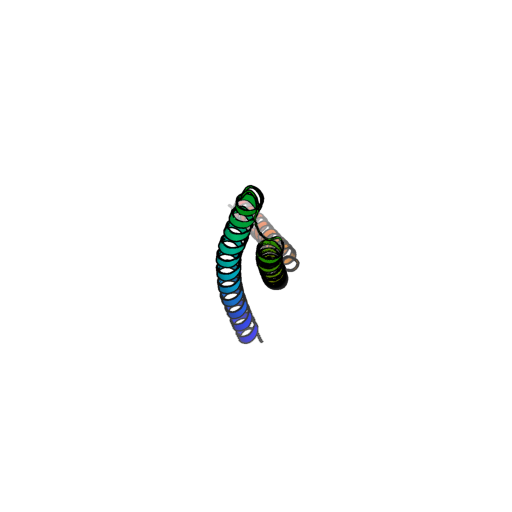95 ILE A O 1
ATOM 764 N N . MET A 1 96 ? -24.803 16.735 28.454 1.00 94.69 96 MET A N 1
ATOM 765 C CA . MET A 1 96 ? -25.427 18.043 28.213 1.00 94.69 96 MET A CA 1
ATOM 766 C C . MET A 1 96 ? -26.827 18.137 28.826 1.00 94.69 96 MET A C 1
ATOM 768 O O . MET A 1 96 ? -27.127 19.100 29.535 1.00 94.69 96 MET A O 1
ATOM 772 N N . ARG A 1 97 ? -27.670 17.115 28.618 1.00 94.56 97 ARG A N 1
ATOM 773 C CA . ARG A 1 97 ? -29.019 17.040 29.203 1.00 94.56 97 ARG A CA 1
ATOM 774 C C . ARG A 1 97 ? -28.971 17.111 30.727 1.00 94.56 97 ARG A C 1
ATOM 776 O O . ARG A 1 97 ? -29.767 17.821 31.339 1.00 94.56 97 ARG A O 1
ATOM 783 N N . THR A 1 98 ? -28.032 16.400 31.343 1.00 94.75 98 THR A N 1
ATOM 784 C CA . THR A 1 98 ? -27.862 16.392 32.801 1.00 94.75 98 THR A CA 1
ATOM 785 C C . THR A 1 98 ? -27.376 17.747 33.309 1.00 94.75 98 THR A C 1
ATOM 787 O O . THR A 1 98 ? -27.956 18.288 34.247 1.00 94.75 98 THR A O 1
ATOM 790 N N . ARG A 1 99 ? -26.389 18.357 32.641 1.00 94.88 99 ARG A N 1
ATOM 791 C CA . ARG A 1 99 ? -25.898 19.704 32.964 1.00 94.88 99 ARG A CA 1
ATOM 792 C C . ARG A 1 99 ? -27.011 20.748 32.897 1.00 94.88 99 ARG A C 1
ATOM 794 O O . ARG A 1 99 ? -27.126 21.574 33.796 1.00 94.88 99 ARG A O 1
ATOM 801 N N . PHE A 1 100 ? -27.856 20.692 31.870 1.00 93.00 100 PHE A N 1
ATOM 802 C CA . PHE A 1 100 ? -28.989 21.606 31.730 1.00 93.00 100 PHE A CA 1
ATOM 803 C C . PHE A 1 100 ? -30.015 21.448 32.862 1.00 93.00 100 PHE A C 1
ATOM 805 O O . PHE A 1 100 ? -30.515 22.444 33.379 1.00 93.00 100 PHE A O 1
ATOM 812 N N . LYS A 1 101 ? -30.299 20.209 33.290 1.00 93.06 101 LYS A N 1
ATOM 813 C CA . LYS A 1 101 ? -31.164 19.952 34.453 1.00 93.06 101 LYS A CA 1
ATOM 814 C C . LYS A 1 101 ? -30.587 20.553 35.734 1.00 93.06 101 LYS A C 1
ATOM 816 O O . LYS A 1 101 ? -31.335 21.171 36.476 1.00 93.06 101 LYS A O 1
ATOM 821 N N . VAL A 1 102 ? -29.280 20.412 35.962 1.00 93.94 102 VAL A N 1
ATOM 822 C CA . VAL A 1 102 ? -28.598 21.000 37.129 1.00 93.94 102 VAL A CA 1
ATOM 823 C C . VAL A 1 102 ? -28.694 22.526 37.116 1.00 93.94 102 VAL A C 1
ATOM 825 O O . VAL A 1 102 ? -29.038 23.117 38.131 1.00 93.94 102 VAL A O 1
ATOM 828 N N . LEU A 1 103 ? -28.460 23.166 35.968 1.00 88.44 103 LEU A N 1
ATOM 829 C CA . LEU A 1 103 ? -28.540 24.626 35.843 1.00 88.44 103 LEU A CA 1
ATOM 830 C C . LEU A 1 103 ? -29.952 25.189 36.061 1.00 88.44 103 LEU A C 1
ATOM 832 O O . LEU A 1 103 ? -30.074 26.350 36.414 1.00 88.44 103 LEU A O 1
ATOM 836 N N . LYS A 1 104 ? -31.008 24.390 35.864 1.00 84.25 104 LYS A N 1
ATOM 837 C CA . LYS A 1 104 ? -32.395 24.781 36.172 1.00 84.25 104 LYS A CA 1
ATOM 838 C C . LYS A 1 104 ? -32.755 24.705 37.661 1.00 84.25 104 LYS A C 1
ATOM 840 O O . LYS A 1 104 ? -33.847 25.129 38.023 1.00 84.25 104 LYS A O 1
ATOM 845 N N . LEU A 1 105 ? -31.902 24.102 38.490 1.00 81.12 105 LEU A N 1
ATOM 846 C CA . LEU A 1 105 ? -32.109 23.975 39.938 1.00 81.12 105 LEU A CA 1
ATOM 847 C C . LEU A 1 105 ? -31.445 25.109 40.738 1.00 81.12 105 LEU A C 1
ATOM 849 O O . LEU A 1 105 ? -31.571 25.129 41.960 1.00 81.12 105 LEU A O 1
ATOM 853 N N . ILE A 1 106 ? -30.728 26.004 40.056 1.00 58.47 106 ILE A N 1
ATOM 854 C CA . ILE A 1 106 ? -30.069 27.203 40.590 1.00 58.47 106 ILE A CA 1
ATOM 855 C C . ILE A 1 106 ? -30.875 28.414 40.121 1.00 58.47 106 ILE A C 1
ATOM 857 O O . ILE A 1 106 ? -31.084 29.326 40.948 1.00 58.47 106 ILE A O 1
#

pLDDT: mean 86.88, std 11.06, range [55.75, 97.12]